Protein AF-A0A248UC21-F1 (afdb_monomer_lite)

Structure (mmCIF, N/CA/C/O backbone):
data_AF-A0A248UC21-F1
#
_entry.id   AF-A0A248UC21-F1
#
loop_
_atom_site.group_PDB
_atom_site.id
_atom_site.type_symbol
_atom_site.label_atom_id
_atom_site.label_alt_id
_atom_site.label_comp_id
_atom_site.label_asym_id
_atom_site.label_entity_id
_atom_site.label_seq_id
_atom_site.pdbx_PDB_ins_code
_atom_site.Cartn_x
_atom_site.Cartn_y
_atom_site.Cartn_z
_atom_site.occupancy
_atom_site.B_iso_or_equiv
_atom_site.auth_seq_id
_atom_site.auth_comp_id
_atom_site.auth_asym_id
_atom_site.auth_atom_id
_atom_site.pdbx_PDB_model_num
ATOM 1 N N . MET A 1 1 ? -6.965 20.487 5.116 1.00 50.00 1 MET A N 1
ATOM 2 C CA . MET A 1 1 ? -7.242 19.247 4.362 1.00 50.00 1 MET A CA 1
ATOM 3 C C . MET A 1 1 ? -7.726 18.207 5.365 1.00 50.00 1 MET A C 1
ATOM 5 O O . MET A 1 1 ? -6.893 17.586 6.012 1.00 50.00 1 MET A O 1
ATOM 9 N N . GLN A 1 2 ? -9.035 18.078 5.600 1.00 64.75 2 GLN A N 1
ATOM 10 C CA . GLN A 1 2 ? -9.544 16.937 6.368 1.00 64.75 2 GLN A CA 1
ATOM 11 C C . GLN A 1 2 ? -9.463 15.689 5.479 1.00 64.75 2 GLN A C 1
ATOM 13 O O . GLN A 1 2 ? -10.034 15.670 4.391 1.00 64.75 2 GLN A O 1
ATOM 18 N N . GLY A 1 3 ? -8.710 14.678 5.910 1.00 74.56 3 GLY A N 1
ATOM 19 C CA . GLY A 1 3 ? -8.665 13.384 5.233 1.00 74.56 3 GLY A CA 1
ATOM 20 C C . GLY A 1 3 ? -9.977 12.627 5.434 1.00 74.56 3 GLY A C 1
ATOM 21 O O . GLY A 1 3 ? -10.528 12.618 6.534 1.00 74.56 3 GLY A O 1
ATOM 22 N N . ILE A 1 4 ? -10.482 11.995 4.376 1.00 83.25 4 ILE A N 1
ATOM 23 C CA . ILE A 1 4 ? -11.621 11.077 4.466 1.00 83.25 4 ILE A CA 1
ATOM 24 C C . ILE A 1 4 ? -11.098 9.745 5.000 1.00 83.25 4 ILE A C 1
ATOM 26 O O . ILE A 1 4 ? -10.197 9.152 4.407 1.00 83.25 4 ILE A O 1
ATOM 30 N N . VAL A 1 5 ? -11.674 9.267 6.103 1.00 82.44 5 VAL A N 1
ATOM 31 C CA . VAL A 1 5 ? -11.396 7.922 6.615 1.00 82.44 5 VAL A CA 1
ATOM 32 C C . VAL A 1 5 ? -12.208 6.920 5.785 1.00 82.44 5 VAL A C 1
ATOM 34 O O . VAL A 1 5 ? -13.439 7.021 5.751 1.00 82.44 5 VAL A O 1
ATOM 37 N N . PRO A 1 6 ? -11.563 5.978 5.076 1.00 86.88 6 PRO A N 1
ATOM 38 C CA . PRO A 1 6 ? -12.275 4.975 4.294 1.00 86.88 6 PRO A CA 1
ATOM 39 C C . PRO A 1 6 ? -13.028 4.010 5.216 1.00 86.88 6 PRO A C 1
ATOM 41 O O . PRO A 1 6 ? -12.549 3.674 6.292 1.00 86.88 6 PRO A O 1
ATOM 44 N N . ARG A 1 7 ? -14.203 3.532 4.786 1.00 90.38 7 ARG A N 1
ATOM 45 C CA . ARG A 1 7 ? -14.979 2.530 5.547 1.00 90.38 7 ARG A CA 1
ATOM 46 C C . ARG A 1 7 ? -14.417 1.116 5.396 1.00 90.38 7 ARG A C 1
ATOM 48 O O . ARG A 1 7 ? -14.524 0.318 6.317 1.00 90.38 7 ARG A O 1
ATOM 55 N N . VAL A 1 8 ? -13.832 0.826 4.233 1.00 90.19 8 VAL A N 1
ATOM 56 C CA . VAL A 1 8 ? -13.246 -0.472 3.887 1.00 90.19 8 VAL A CA 1
ATOM 57 C C . VAL A 1 8 ? -11.943 -0.238 3.132 1.00 90.19 8 VAL A C 1
ATOM 59 O O . VAL A 1 8 ? -11.886 0.624 2.250 1.00 90.19 8 VAL A O 1
ATOM 62 N N . ILE A 1 9 ? -10.921 -1.028 3.441 1.00 90.25 9 ILE A N 1
ATOM 63 C CA . ILE A 1 9 ? -9.669 -1.104 2.690 1.00 90.25 9 ILE A CA 1
ATOM 64 C C . ILE A 1 9 ? -9.618 -2.442 1.955 1.00 90.25 9 ILE A C 1
ATOM 66 O O . ILE A 1 9 ? -9.878 -3.505 2.521 1.00 90.25 9 ILE A O 1
ATOM 70 N N . VAL A 1 10 ? -9.278 -2.380 0.669 1.00 90.31 10 VAL A N 1
ATOM 71 C CA . VAL A 1 10 ? -9.073 -3.562 -0.165 1.00 90.31 10 VAL A CA 1
ATOM 72 C C . VAL A 1 10 ? -7.581 -3.795 -0.342 1.00 90.31 10 VAL A C 1
ATOM 74 O O . VAL A 1 10 ? -6.881 -2.936 -0.875 1.00 90.31 10 VAL A O 1
ATOM 77 N N . THR A 1 11 ? -7.113 -4.972 0.056 1.00 89.19 11 THR A N 1
ATOM 78 C CA . THR A 1 11 ? -5.721 -5.400 -0.120 1.00 89.19 11 THR A CA 1
ATOM 79 C C . THR A 1 11 ? -5.644 -6.770 -0.776 1.00 89.19 11 THR A C 1
ATOM 81 O O . THR A 1 11 ? -6.648 -7.469 -0.948 1.00 89.19 11 THR A O 1
ATOM 84 N N . ASP A 1 12 ? -4.437 -7.157 -1.186 1.00 85.94 12 ASP A N 1
ATOM 85 C CA . ASP A 1 12 ? -4.188 -8.519 -1.640 1.00 85.94 12 ASP A CA 1
ATOM 86 C C . ASP A 1 12 ? -4.331 -9.536 -0.481 1.00 85.94 12 ASP A C 1
ATOM 88 O O . ASP A 1 12 ? -4.704 -9.216 0.654 1.00 85.94 12 ASP A O 1
ATOM 92 N N . LYS A 1 13 ? -4.063 -10.811 -0.760 1.00 85.06 13 LYS A N 1
ATOM 93 C CA . LYS A 1 13 ? -4.201 -11.898 0.224 1.00 85.06 13 LYS A CA 1
ATOM 94 C C . LYS A 1 13 ? -2.932 -12.149 1.044 1.00 85.06 13 LYS A C 1
ATOM 96 O O . LYS A 1 13 ? -2.833 -13.195 1.690 1.00 85.06 13 LYS A O 1
ATOM 101 N N . LEU A 1 14 ? -1.958 -11.238 1.032 1.00 86.94 14 LEU A N 1
ATOM 102 C CA . LEU A 1 14 ? -0.730 -11.415 1.796 1.00 86.94 14 LEU A CA 1
ATOM 103 C C . LEU A 1 14 ? -0.997 -11.281 3.297 1.00 86.94 14 LEU A C 1
ATOM 105 O O . LEU A 1 14 ? -1.635 -10.341 3.778 1.00 86.94 14 LEU A O 1
ATOM 109 N N . ARG A 1 15 ? -0.455 -12.241 4.053 1.00 84.62 15 ARG A N 1
ATOM 110 C CA . ARG A 1 15 ? -0.604 -12.323 5.513 1.00 84.62 15 ARG A CA 1
ATOM 111 C C . ARG A 1 15 ? 0.047 -11.135 6.236 1.00 84.62 15 ARG A C 1
ATOM 113 O O . ARG A 1 15 ? -0.417 -10.763 7.308 1.00 84.62 15 ARG A O 1
ATOM 120 N N . SER A 1 16 ? 1.078 -10.531 5.641 1.00 85.44 16 SER A N 1
ATOM 121 C CA . SER A 1 16 ? 1.780 -9.353 6.169 1.00 85.44 16 SER A CA 1
ATOM 122 C C . SER A 1 16 ? 0.856 -8.147 6.340 1.00 85.44 16 SER A C 1
ATOM 124 O O . SER A 1 16 ? 0.928 -7.459 7.355 1.00 85.44 16 SER A O 1
ATOM 126 N N . TYR A 1 17 ? -0.065 -7.922 5.402 1.00 85.12 17 TYR A N 1
ATOM 127 C CA . TYR A 1 17 ? -0.976 -6.783 5.479 1.00 85.12 17 TYR A CA 1
ATOM 128 C C . TYR A 1 17 ? -1.992 -6.908 6.610 1.00 85.12 17 TYR A C 1
ATOM 130 O O . TYR A 1 17 ? -2.355 -5.898 7.194 1.00 85.12 17 TYR A O 1
ATOM 138 N N . GLY A 1 18 ? -2.407 -8.124 6.980 1.00 83.50 18 GLY A N 1
ATOM 139 C CA . GLY A 1 18 ? -3.343 -8.303 8.094 1.00 83.50 18 GLY A CA 1
ATOM 140 C C . GLY A 1 18 ? -2.743 -7.909 9.447 1.00 83.50 18 GLY A C 1
ATOM 141 O O . GLY A 1 18 ? -3.476 -7.529 10.354 1.00 83.50 18 GLY A O 1
ATOM 142 N N . VAL A 1 19 ? -1.415 -7.990 9.584 1.00 87.19 19 VAL A N 1
ATOM 143 C CA . VAL A 1 19 ? -0.693 -7.516 10.774 1.00 87.19 19 VAL A CA 1
ATOM 144 C C . VAL A 1 19 ? -0.551 -5.998 10.724 1.00 87.19 19 VAL A C 1
ATOM 146 O O . VAL A 1 19 ? -0.959 -5.324 11.663 1.00 87.19 19 VAL A O 1
ATOM 149 N N . ALA A 1 20 ? -0.055 -5.466 9.604 1.00 85.56 20 ALA A N 1
ATOM 150 C CA . ALA A 1 20 ? 0.171 -4.032 9.439 1.00 85.56 20 ALA A CA 1
ATOM 151 C C . ALA A 1 20 ? -1.124 -3.205 9.553 1.00 85.56 20 ALA A C 1
ATOM 153 O O . ALA A 1 20 ? -1.137 -2.152 10.179 1.00 85.56 20 ALA A O 1
ATOM 154 N N . GLU A 1 21 ? -2.240 -3.680 9.000 1.00 86.12 21 GLU A N 1
ATOM 155 C CA . GLU A 1 21 ? -3.523 -2.966 9.069 1.00 86.12 21 GLU A CA 1
ATOM 156 C C . GLU A 1 21 ? -4.069 -2.873 10.497 1.00 86.12 21 GLU A C 1
ATOM 158 O O . GLU A 1 2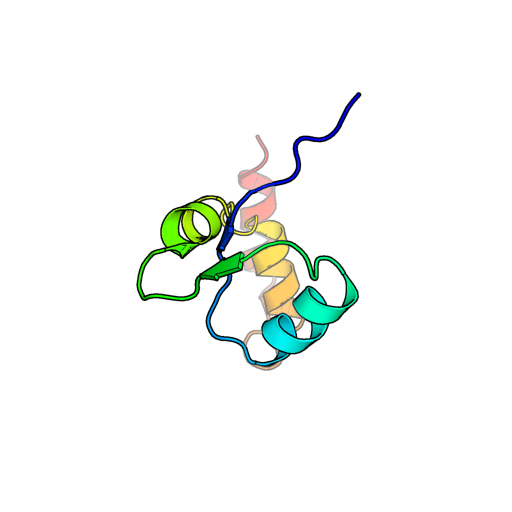1 ? -4.620 -1.841 10.864 1.00 86.12 21 GLU A O 1
ATOM 163 N N . ARG A 1 22 ? -3.877 -3.905 11.329 1.00 86.12 22 ARG A N 1
ATOM 164 C CA . ARG A 1 22 ? -4.297 -3.871 12.742 1.00 86.12 22 ARG A CA 1
ATOM 165 C C . ARG A 1 22 ? -3.507 -2.859 13.567 1.00 86.12 22 ARG A C 1
ATOM 167 O O . ARG A 1 22 ? -4.019 -2.377 14.569 1.00 86.12 22 ARG A O 1
ATOM 174 N N . GLU A 1 23 ? -2.278 -2.567 13.162 1.00 87.81 23 GLU A N 1
ATOM 175 C CA . GLU A 1 23 ? -1.417 -1.587 13.821 1.00 87.81 23 GLU A CA 1
ATOM 176 C C . GLU A 1 23 ? -1.703 -0.163 13.324 1.00 87.81 23 GLU A C 1
ATOM 178 O O . GLU A 1 23 ? -1.814 0.762 14.124 1.00 87.81 23 GLU A O 1
ATOM 183 N N . ILE A 1 24 ? -1.863 0.010 12.009 1.00 86.19 24 ILE A N 1
ATOM 184 C CA . ILE A 1 24 ? -1.928 1.333 11.373 1.00 86.19 24 ILE A CA 1
ATOM 185 C C . ILE A 1 24 ? -3.371 1.857 11.283 1.00 86.19 24 ILE A C 1
ATOM 187 O O . ILE A 1 24 ? -3.600 3.053 11.460 1.00 86.19 24 ILE A O 1
ATOM 191 N N . ILE A 1 25 ? -4.353 0.995 10.981 1.00 87.25 25 ILE A N 1
ATOM 192 C CA . ILE A 1 25 ? -5.747 1.396 10.707 1.00 87.25 25 ILE A CA 1
ATOM 193 C C . ILE A 1 25 ? -6.750 0.383 11.309 1.00 87.25 25 ILE A C 1
ATOM 195 O O . ILE A 1 25 ? -7.520 -0.250 10.584 1.00 87.25 25 ILE A O 1
ATOM 199 N N . PRO A 1 26 ? -6.793 0.231 12.647 1.00 86.25 26 PRO A N 1
ATOM 200 C CA . PRO A 1 26 ? -7.589 -0.807 13.312 1.00 86.25 26 PRO A CA 1
ATOM 201 C C . PRO A 1 26 ? -9.110 -0.626 13.188 1.00 86.25 26 PRO A C 1
ATOM 203 O O . PRO A 1 26 ? -9.858 -1.575 13.407 1.00 86.25 26 PRO A O 1
ATOM 206 N N . SER A 1 27 ? -9.581 0.584 12.875 1.00 88.38 27 SER A N 1
ATOM 207 C CA . SER A 1 27 ? -11.008 0.926 12.813 1.00 88.38 27 SER A CA 1
ATOM 208 C C . SER A 1 27 ? -11.660 0.670 11.453 1.00 88.38 27 SER A C 1
ATOM 210 O O . SER A 1 27 ? -12.862 0.894 11.310 1.00 88.38 27 SER A O 1
ATOM 212 N N . VAL A 1 28 ? -10.891 0.236 10.4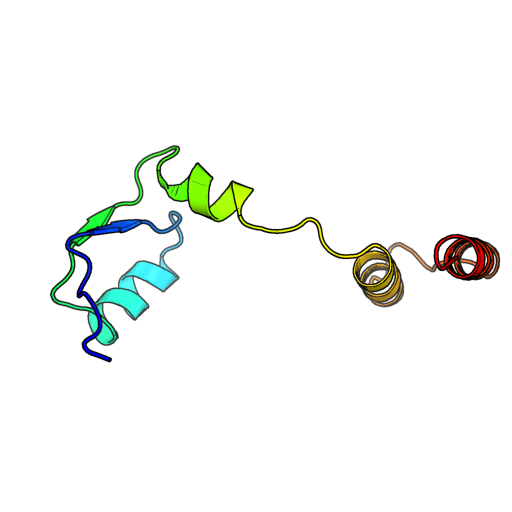52 1.00 88.56 28 VAL A N 1
ATOM 213 C CA . VAL A 1 28 ? -11.363 0.088 9.073 1.00 88.56 28 VAL A CA 1
ATOM 214 C C . VAL A 1 28 ? -11.435 -1.385 8.701 1.00 88.56 28 VAL A C 1
ATOM 216 O O . VAL A 1 28 ? -10.494 -2.145 8.922 1.00 88.56 28 VAL A O 1
ATOM 219 N N . GLU A 1 29 ? -12.562 -1.799 8.122 1.00 89.19 29 GLU A N 1
ATOM 220 C CA . GLU A 1 29 ? -12.739 -3.184 7.693 1.00 89.19 29 GLU A CA 1
ATOM 221 C C . GLU A 1 29 ? -11.808 -3.523 6.522 1.00 89.19 29 GLU A C 1
ATOM 223 O O . GLU A 1 29 ? -11.629 -2.733 5.592 1.00 89.19 29 GLU A O 1
ATOM 228 N N . ARG A 1 30 ? -11.243 -4.734 6.532 1.00 87.94 30 ARG A N 1
ATOM 229 C CA . ARG A 1 30 ? -10.416 -5.258 5.438 1.00 87.94 30 ARG A CA 1
ATOM 230 C C . ARG A 1 30 ? -11.223 -6.200 4.554 1.00 87.94 30 ARG A C 1
ATOM 232 O O . ARG A 1 30 ? -11.840 -7.140 5.051 1.00 87.94 30 ARG A O 1
ATOM 239 N N . SER A 1 31 ? -11.097 -6.039 3.237 1.00 87.06 31 SER A N 1
ATOM 240 C CA . SER A 1 31 ? -11.614 -6.988 2.249 1.00 87.06 31 SER A CA 1
ATOM 241 C C . SER A 1 31 ? -10.521 -7.496 1.303 1.00 87.06 31 SER A C 1
ATOM 243 O O . SER A 1 31 ? -9.749 -6.719 0.748 1.00 87.06 31 SER A O 1
ATOM 245 N N . SER A 1 32 ? -10.451 -8.815 1.109 1.00 86.94 32 SER A N 1
ATOM 246 C CA . SER A 1 32 ? -9.444 -9.475 0.255 1.00 86.94 32 SER A CA 1
ATOM 247 C C . SER A 1 32 ? -10.046 -10.542 -0.666 1.00 86.94 32 SER A C 1
ATOM 249 O O . SER A 1 32 ? -9.356 -11.458 -1.134 1.00 86.94 32 SER A O 1
ATOM 251 N N . HIS A 1 33 ? -11.353 -10.461 -0.937 1.00 86.00 33 HIS A N 1
ATOM 252 C CA . HIS A 1 33 ? -11.999 -11.366 -1.886 1.00 86.00 33 HIS A CA 1
ATOM 253 C C . HIS A 1 33 ? -11.370 -11.249 -3.280 1.00 86.00 33 HIS A C 1
ATOM 255 O O . HIS A 1 33 ? -10.750 -10.248 -3.644 1.00 86.00 33 HIS A O 1
ATOM 261 N N . LYS A 1 34 ? -11.513 -12.323 -4.065 1.00 82.12 34 LYS A N 1
ATOM 262 C CA . LYS A 1 34 ? -10.997 -12.373 -5.436 1.00 82.12 34 LYS A CA 1
ATOM 263 C C . LYS A 1 34 ? -11.526 -11.160 -6.222 1.00 82.12 34 LYS A C 1
ATOM 265 O O . LYS A 1 34 ? -12.671 -10.773 -6.020 1.00 82.12 34 LYS A O 1
ATOM 270 N N . SER A 1 35 ? -10.669 -10.586 -7.070 1.00 83.94 35 SER A N 1
ATOM 271 C CA . SER A 1 35 ? -10.947 -9.459 -7.980 1.00 83.94 35 SER A CA 1
ATOM 272 C C . SER A 1 35 ? -11.340 -8.113 -7.355 1.00 83.94 35 SER A C 1
ATOM 274 O O . SER A 1 35 ? -11.750 -7.215 -8.084 1.00 83.94 35 SER A O 1
ATOM 276 N N . LEU A 1 36 ? -11.206 -7.914 -6.039 1.00 89.06 36 LEU A N 1
ATOM 277 C CA . LEU A 1 36 ? -11.487 -6.600 -5.440 1.00 89.06 36 LEU A CA 1
ATOM 278 C C . LEU A 1 36 ? -10.347 -5.593 -5.643 1.00 89.06 36 LEU A C 1
ATOM 280 O O . LEU A 1 36 ? -10.584 -4.390 -5.731 1.00 89.06 36 LEU A O 1
ATOM 284 N N . ASN A 1 37 ? -9.108 -6.070 -5.745 1.00 89.50 37 ASN A N 1
ATOM 285 C CA . ASN A 1 37 ? -7.920 -5.233 -5.895 1.00 89.50 37 ASN A CA 1
ATOM 286 C C . ASN A 1 37 ? -7.617 -4.857 -7.357 1.00 89.50 37 ASN A C 1
ATOM 288 O O . ASN A 1 37 ? -6.662 -4.127 -7.596 1.00 89.50 37 ASN A O 1
ATOM 292 N N . THR A 1 38 ? -8.431 -5.277 -8.332 1.00 88.75 38 THR A N 1
ATOM 293 C CA . 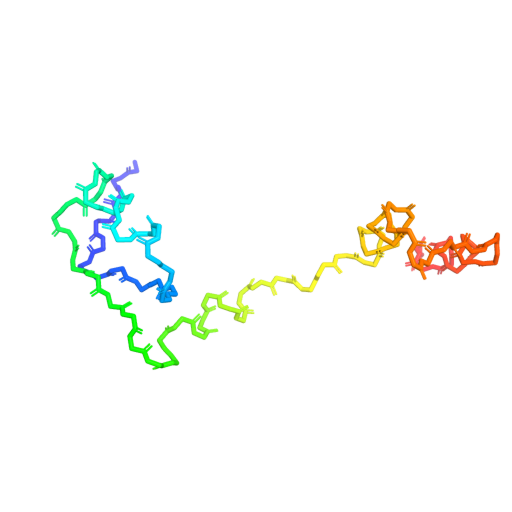THR A 1 38 ? -8.182 -5.051 -9.768 1.00 88.75 38 THR A CA 1
ATOM 294 C C . THR A 1 38 ? -8.035 -3.572 -10.125 1.00 88.75 38 THR A C 1
ATOM 296 O O . THR A 1 38 ? -7.244 -3.221 -10.993 1.00 88.75 38 THR A O 1
ATOM 299 N N . ARG A 1 39 ? -8.740 -2.669 -9.431 1.00 88.75 39 ARG A N 1
ATOM 300 C CA . ARG A 1 39 ? -8.543 -1.222 -9.614 1.00 88.75 39 ARG A CA 1
ATOM 301 C C . ARG A 1 39 ? -7.143 -0.778 -9.192 1.00 88.75 39 ARG A C 1
ATOM 303 O O . ARG A 1 39 ? -6.532 0.013 -9.899 1.00 88.75 39 ARG A O 1
ATOM 310 N N . ALA A 1 40 ? -6.654 -1.277 -8.058 1.00 88.25 40 ALA A N 1
ATOM 311 C CA . ALA A 1 40 ? -5.301 -0.996 -7.598 1.00 88.25 40 ALA A CA 1
ATOM 312 C C . ALA A 1 40 ? -4.282 -1.629 -8.554 1.00 88.25 40 ALA A C 1
ATOM 314 O O . ALA A 1 40 ? -3.384 -0.940 -9.017 1.00 88.25 40 ALA A O 1
ATOM 315 N N . GLU A 1 41 ? -4.474 -2.889 -8.949 1.00 86.94 41 GLU A N 1
ATOM 316 C CA . GLU A 1 41 ? -3.634 -3.586 -9.933 1.00 86.94 41 GLU A CA 1
ATOM 317 C C . GLU A 1 41 ? -3.538 -2.814 -11.257 1.00 86.94 41 GLU A C 1
ATOM 319 O O . GLU A 1 41 ? -2.437 -2.483 -11.682 1.00 86.94 41 GLU A O 1
ATOM 324 N N . ASN A 1 42 ? -4.666 -2.420 -11.845 1.00 89.50 42 ASN A N 1
ATOM 325 C CA . ASN A 1 42 ? -4.704 -1.670 -13.104 1.00 89.50 42 ASN A CA 1
ATOM 326 C C . ASN A 1 42 ? -4.194 -0.230 -12.977 1.00 89.50 42 ASN A C 1
ATOM 328 O O . ASN A 1 42 ? -3.878 0.395 -13.986 1.00 89.50 42 ASN A O 1
ATOM 332 N N . SER A 1 43 ? -4.132 0.315 -11.760 1.00 88.06 43 SER A N 1
ATOM 333 C CA . SER A 1 43 ? -3.552 1.637 -11.525 1.00 88.06 43 SER A CA 1
ATOM 334 C C . SER A 1 43 ? -2.027 1.629 -11.554 1.00 88.06 43 SER A C 1
ATOM 336 O O . SER A 1 43 ? -1.433 2.702 -11.637 1.00 88.06 43 SER A O 1
ATOM 338 N N . HIS A 1 44 ? -1.391 0.450 -11.513 1.00 82.50 44 HIS A N 1
ATOM 339 C CA . HIS A 1 44 ? 0.054 0.354 -11.653 1.00 82.50 44 HIS A CA 1
ATOM 340 C C . HIS A 1 44 ? 0.430 0.733 -13.082 1.00 82.50 44 HIS A C 1
ATOM 342 O O . HIS A 1 44 ? 0.095 0.001 -14.021 1.00 82.50 44 HIS A O 1
ATOM 348 N N . PRO A 1 45 ? 1.140 1.856 -13.278 1.00 84.62 45 PRO A N 1
ATOM 349 C CA . PRO A 1 45 ? 1.686 2.136 -14.583 1.00 84.62 45 PRO A CA 1
ATOM 350 C C . PRO A 1 45 ? 2.671 1.015 -14.933 1.00 84.62 45 PRO A C 1
ATOM 352 O O . PRO A 1 45 ? 3.398 0.526 -14.058 1.00 84.62 45 PRO A O 1
ATOM 355 N N . PRO A 1 46 ? 2.725 0.588 -16.202 1.00 80.50 46 PRO A N 1
ATOM 356 C CA . PRO A 1 46 ? 3.782 -0.303 -16.634 1.00 80.50 46 PRO A CA 1
ATOM 357 C C . PRO A 1 46 ? 5.131 0.334 -16.293 1.00 80.50 46 PRO A C 1
ATOM 359 O O . PRO A 1 46 ? 5.356 1.512 -16.575 1.00 80.50 46 PRO A O 1
ATOM 362 N N . LEU A 1 47 ? 6.024 -0.457 -15.689 1.00 80.25 47 LEU A N 1
ATOM 363 C CA . LEU A 1 47 ? 7.373 -0.005 -15.357 1.00 80.25 47 LEU A CA 1
ATOM 364 C C . LEU A 1 47 ? 8.021 0.629 -16.599 1.00 80.25 47 LEU A C 1
ATOM 366 O O . LEU A 1 47 ? 8.030 -0.019 -17.660 1.00 80.25 47 LEU A O 1
ATOM 370 N N . PRO A 1 48 ? 8.575 1.850 -16.488 1.00 83.50 48 PRO A N 1
ATOM 371 C CA . PRO A 1 48 ? 9.258 2.504 -17.590 1.00 83.50 48 PRO A CA 1
ATOM 372 C C . PRO A 1 48 ? 10.296 1.581 -18.235 1.00 83.50 48 PRO A C 1
ATOM 374 O O . PRO A 1 48 ? 10.986 0.811 -17.558 1.00 83.50 48 PRO A O 1
ATOM 377 N N . ARG A 1 49 ? 10.446 1.665 -19.564 1.00 77.31 49 ARG A N 1
ATOM 378 C CA . ARG A 1 49 ? 11.394 0.827 -20.324 1.00 77.31 49 ARG A CA 1
ATOM 379 C C . ARG A 1 49 ? 12.810 0.906 -19.742 1.00 77.31 49 ARG A C 1
ATOM 381 O O . ARG A 1 49 ? 13.461 -0.126 -19.607 1.00 77.31 49 ARG A O 1
ATOM 388 N N . THR A 1 50 ? 13.250 2.095 -19.338 1.00 75.44 50 THR A N 1
ATOM 389 C CA . THR A 1 50 ? 14.560 2.324 -18.712 1.00 75.44 50 THR A CA 1
ATOM 390 C C . THR A 1 50 ? 14.716 1.562 -17.398 1.00 75.44 50 THR A C 1
ATOM 392 O O . THR A 1 50 ? 15.730 0.905 -17.189 1.00 75.44 50 THR A O 1
ATOM 395 N N . GLU A 1 51 ? 13.701 1.574 -16.536 1.00 78.56 51 GLU A N 1
ATOM 396 C CA . GLU A 1 51 ? 13.728 0.855 -15.259 1.00 78.56 51 GLU A CA 1
ATOM 397 C C . GLU A 1 51 ? 13.764 -0.663 -15.475 1.00 78.56 51 GLU A C 1
ATOM 399 O O . GLU A 1 51 ? 14.547 -1.367 -14.840 1.00 78.56 51 GLU A O 1
ATOM 404 N N . ARG A 1 52 ? 13.012 -1.172 -16.462 1.00 78.81 52 ARG A N 1
ATOM 405 C CA . ARG A 1 52 ? 13.063 -2.589 -16.867 1.00 78.81 52 ARG A CA 1
ATOM 406 C C . ARG A 1 52 ? 14.443 -3.006 -17.381 1.00 78.81 52 ARG A C 1
ATOM 408 O O . ARG A 1 52 ? 14.883 -4.117 -17.092 1.00 78.81 52 ARG A O 1
ATOM 415 N N . ILE A 1 53 ? 15.108 -2.147 -18.152 1.00 78.19 53 ILE A N 1
ATOM 416 C CA . ILE A 1 53 ? 16.468 -2.362 -18.676 1.00 78.19 53 ILE A CA 1
ATOM 417 C C . ILE A 1 53 ? 17.483 -2.375 -17.522 1.00 78.19 53 ILE A C 1
ATOM 419 O O . ILE A 1 53 ? 18.252 -3.324 -17.377 1.00 78.19 53 ILE A O 1
ATOM 423 N N . LEU A 1 54 ? 17.426 -1.388 -16.627 1.00 80.38 54 LEU A N 1
ATOM 424 C CA . LEU A 1 54 ? 18.295 -1.323 -15.446 1.00 80.38 54 LEU A CA 1
ATOM 425 C C . LEU A 1 54 ? 18.069 -2.499 -14.483 1.00 80.38 54 LEU A C 1
ATOM 427 O O . LEU A 1 54 ? 19.022 -3.015 -13.901 1.00 80.38 54 LEU A O 1
ATOM 431 N N . HIS A 1 55 ? 16.831 -2.972 -14.337 1.00 70.81 55 HIS A N 1
ATOM 432 C CA . HIS A 1 55 ? 16.515 -4.160 -13.545 1.00 70.81 55 HIS A CA 1
ATOM 433 C C . HIS A 1 55 ? 17.079 -5.444 -14.178 1.00 70.81 55 HIS A C 1
ATOM 435 O O . HIS A 1 55 ? 17.561 -6.325 -13.467 1.00 70.81 55 HIS A O 1
ATOM 441 N N . ARG A 1 56 ? 17.082 -5.550 -15.516 1.00 68.06 56 ARG A N 1
ATOM 442 C CA . ARG A 1 56 ? 17.713 -6.672 -16.237 1.00 68.06 56 ARG A CA 1
ATOM 443 C C . ARG A 1 56 ? 19.225 -6.696 -16.042 1.00 68.06 56 ARG A C 1
ATOM 445 O O . ARG A 1 56 ? 19.750 -7.767 -15.764 1.00 68.06 56 ARG A O 1
ATOM 452 N N . PHE A 1 57 ? 19.880 -5.533 -16.069 1.00 63.84 57 PHE A N 1
ATOM 453 C CA . PHE A 1 57 ? 21.316 -5.395 -15.785 1.00 63.84 57 PHE A CA 1
ATOM 454 C C . PHE A 1 57 ? 21.713 -5.940 -14.401 1.00 63.84 57 PHE A C 1
ATOM 456 O O . PHE A 1 57 ? 22.826 -6.424 -14.222 1.00 63.84 57 PHE A O 1
ATOM 463 N N . LYS A 1 58 ? 20.793 -5.907 -13.428 1.00 62.19 58 LYS A N 1
ATOM 464 C CA . LYS A 1 58 ? 21.006 -6.435 -12.071 1.00 62.19 58 LYS A CA 1
ATOM 465 C C . LYS A 1 58 ? 20.655 -7.920 -11.908 1.00 62.19 58 LYS A C 1
ATOM 467 O O . LYS A 1 58 ? 20.897 -8.473 -10.839 1.00 62.19 58 LYS A O 1
ATOM 472 N N . SER A 1 59 ? 20.088 -8.580 -12.923 1.00 64.31 59 SER A N 1
ATOM 473 C CA . SER A 1 59 ? 19.741 -10.005 -12.851 1.00 64.31 59 SER A CA 1
ATOM 474 C C . SER A 1 59 ? 20.834 -10.876 -13.477 1.00 64.31 59 SER A C 1
ATOM 476 O O . SER A 1 59 ? 21.270 -10.636 -14.601 1.00 64.31 59 SER A O 1
ATOM 478 N N . THR A 1 60 ? 21.223 -11.955 -12.799 1.00 60.72 60 THR A N 1
ATOM 479 C CA . THR A 1 60 ? 22.281 -12.882 -13.246 1.00 60.72 60 THR A CA 1
ATOM 480 C C . THR A 1 60 ? 21.930 -13.648 -14.532 1.00 60.72 60 THR A C 1
ATOM 482 O O . THR A 1 60 ? 22.804 -14.242 -15.151 1.00 60.72 60 THR A O 1
ATOM 485 N N . ARG A 1 61 ? 20.651 -13.660 -14.942 1.00 63.69 61 ARG A N 1
ATOM 486 C CA . ARG A 1 61 ? 20.142 -14.428 -16.095 1.00 63.69 61 ARG A CA 1
ATOM 487 C C . ARG A 1 61 ? 20.048 -13.641 -17.406 1.00 63.69 61 ARG A C 1
ATOM 489 O O . ARG A 1 61 ? 19.682 -14.243 -18.410 1.00 63.69 61 ARG A O 1
ATOM 496 N N . HIS A 1 62 ? 20.319 -12.336 -17.421 1.00 59.34 62 HIS A N 1
ATOM 497 C CA . HIS A 1 62 ? 20.283 -11.520 -18.642 1.00 59.34 62 HIS A CA 1
ATOM 498 C C . HIS A 1 62 ? 21.300 -10.374 -18.550 1.00 59.34 62 HIS A C 1
ATOM 500 O O . HIS A 1 62 ? 20.987 -9.292 -18.059 1.00 59.34 62 HIS A O 1
ATOM 506 N N . GLN A 1 63 ? 22.514 -10.596 -19.058 1.00 60.00 63 GLN A N 1
ATOM 507 C CA . GLN A 1 63 ? 23.431 -9.502 -19.381 1.00 60.00 63 GLN A CA 1
ATOM 508 C C . GLN A 1 63 ? 22.907 -8.790 -20.631 1.00 60.00 63 GLN A C 1
ATOM 510 O O . GLN A 1 63 ? 22.801 -9.397 -21.694 1.00 60.00 63 GLN A O 1
ATOM 515 N N . MET A 1 64 ? 22.541 -7.514 -20.498 1.00 58.06 64 MET A N 1
ATOM 516 C CA . MET A 1 64 ? 22.177 -6.689 -21.650 1.00 58.06 64 MET A CA 1
ATOM 517 C C . MET A 1 64 ? 23.429 -6.369 -22.461 1.00 58.06 64 MET A C 1
ATOM 519 O O . MET A 1 64 ? 24.484 -6.059 -21.905 1.00 58.06 64 MET A O 1
ATOM 523 N N . THR A 1 65 ? 23.313 -6.475 -23.776 1.00 61.22 65 THR A N 1
ATOM 524 C CA . THR A 1 65 ? 24.434 -6.291 -24.702 1.00 61.22 65 THR A CA 1
ATOM 525 C C . THR A 1 65 ? 24.516 -4.829 -25.143 1.00 61.22 65 THR A C 1
ATOM 527 O O . THR A 1 65 ? 23.565 -4.060 -25.003 1.00 61.22 65 THR A O 1
ATOM 530 N N . SER A 1 66 ? 25.656 -4.402 -25.687 1.00 59.06 66 SER A N 1
ATOM 531 C CA . SER A 1 66 ? 25.881 -3.005 -26.098 1.0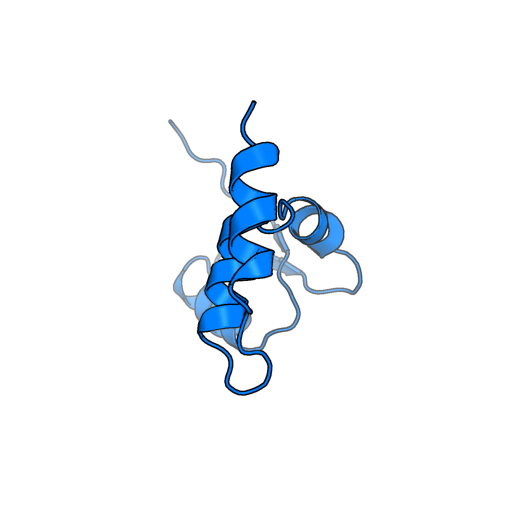0 59.06 66 SER A CA 1
ATOM 532 C C . SER A 1 66 ? 24.909 -2.496 -27.180 1.00 59.06 66 SER A C 1
ATOM 534 O O . SER A 1 66 ? 24.775 -1.285 -27.365 1.00 59.06 66 SER A O 1
ATOM 536 N N . SER A 1 67 ? 24.201 -3.382 -27.888 1.00 62.38 67 SER A N 1
ATOM 537 C CA . SER A 1 67 ? 23.116 -3.025 -28.813 1.00 62.38 67 SER A CA 1
ATOM 538 C C . SER A 1 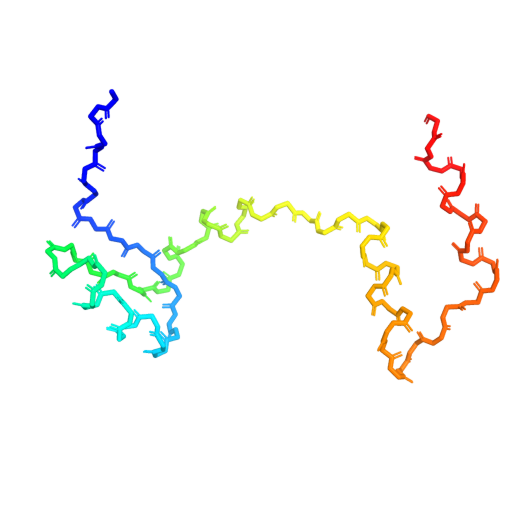67 ? 21.851 -2.544 -28.102 1.00 62.38 67 SER A C 1
ATOM 540 O O . SER A 1 67 ? 21.206 -1.629 -28.605 1.00 62.38 67 SER A O 1
ATOM 542 N N . ASP A 1 68 ? 21.545 -3.052 -26.906 1.00 61.66 68 ASP A N 1
ATOM 543 C CA . ASP A 1 68 ? 20.332 -2.685 -26.161 1.00 61.66 68 ASP A CA 1
ATOM 544 C C . ASP A 1 68 ? 20.343 -1.211 -25.700 1.00 61.66 68 ASP A C 1
ATOM 546 O O . ASP A 1 68 ? 19.295 -0.583 -25.537 1.00 61.66 68 ASP A O 1
ATOM 550 N N . PHE A 1 69 ? 21.537 -0.627 -25.530 1.00 57.75 69 PHE A N 1
ATOM 551 C CA . PHE A 1 69 ? 21.729 0.789 -25.192 1.00 57.75 69 PHE A CA 1
ATOM 552 C C . PHE A 1 69 ? 21.452 1.740 -26.367 1.00 57.75 69 PHE A C 1
ATOM 554 O O . PHE A 1 69 ? 21.097 2.900 -26.146 1.00 57.75 69 PHE A O 1
ATOM 561 N N . ARG A 1 70 ? 21.606 1.277 -27.616 1.00 61.06 70 ARG A N 1
ATOM 562 C CA . ARG A 1 70 ? 21.370 2.099 -28.817 1.00 61.06 70 ARG A CA 1
ATOM 563 C C . ARG A 1 70 ? 19.885 2.390 -29.019 1.00 61.06 70 ARG A C 1
ATOM 565 O O . ARG A 1 70 ? 19.541 3.515 -29.371 1.00 61.06 70 ARG A O 1
ATOM 572 N N . ASP A 1 71 ? 19.021 1.429 -28.709 1.00 56.88 71 ASP A N 1
ATOM 573 C CA . ASP A 1 71 ? 17.567 1.570 -28.850 1.00 56.88 71 ASP A CA 1
ATOM 574 C C . ASP A 1 71 ? 16.958 2.558 -27.848 1.00 56.88 71 ASP A C 1
ATOM 576 O O . ASP A 1 71 ? 15.937 3.176 -28.136 1.00 56.88 71 ASP A O 1
ATOM 580 N N . LEU A 1 72 ? 17.593 2.761 -26.687 1.00 56.31 72 LEU A N 1
ATOM 581 C CA . LEU A 1 72 ? 17.111 3.712 -25.681 1.00 56.31 72 LEU A CA 1
ATOM 582 C C . LEU A 1 72 ? 17.317 5.176 -26.106 1.00 56.31 72 LEU A C 1
ATOM 584 O O . LEU A 1 72 ? 16.516 6.036 -25.742 1.00 56.31 72 LEU A O 1
ATOM 588 N N . ARG A 1 73 ? 18.361 5.466 -26.899 1.00 57.22 73 ARG A N 1
ATOM 589 C CA . ARG A 1 73 ? 18.637 6.829 -27.390 1.00 57.22 73 ARG A CA 1
ATOM 590 C C . ARG A 1 73 ? 17.699 7.279 -28.509 1.00 57.22 73 ARG A C 1
ATOM 592 O O . ARG A 1 73 ? 17.570 8.477 -28.712 1.00 57.22 73 ARG A O 1
ATOM 599 N N . HIS A 1 74 ? 17.047 6.352 -29.210 1.00 55.31 74 HIS A N 1
ATO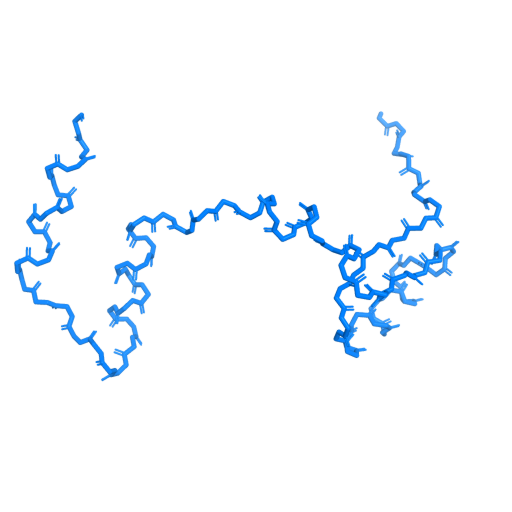M 600 C CA . HIS A 1 74 ? 16.120 6.686 -30.297 1.00 55.31 74 HIS A CA 1
ATOM 601 C C . HIS A 1 74 ? 14.661 6.831 -29.838 1.00 55.31 74 HIS A C 1
ATOM 603 O O . HIS A 1 74 ? 13.851 7.373 -30.576 1.00 55.31 74 HIS A O 1
ATOM 609 N N . SER A 1 75 ? 14.315 6.377 -28.627 1.00 49.94 75 SER A N 1
ATOM 610 C CA . SER A 1 75 ? 12.955 6.474 -28.067 1.00 49.94 75 SER A CA 1
ATOM 611 C C . SER A 1 75 ? 12.684 7.747 -27.249 1.00 49.94 75 SER A C 1
ATOM 613 O O . SER A 1 75 ? 11.612 7.876 -26.669 1.00 49.94 75 SER A O 1
ATOM 615 N N . ALA A 1 76 ? 13.663 8.648 -27.152 1.00 48.56 76 ALA A N 1
ATOM 616 C CA . ALA A 1 76 ? 13.557 9.937 -26.472 1.00 48.56 76 ALA A CA 1
ATOM 617 C C . ALA A 1 76 ? 13.749 11.076 -27.486 1.00 48.56 76 ALA A C 1
ATOM 619 O O . ALA A 1 76 ? 14.732 11.811 -27.421 1.00 48.56 76 ALA A O 1
ATOM 620 N N . ILE A 1 77 ? 12.833 11.154 -28.454 1.00 46.78 77 ILE A N 1
ATOM 621 C CA . ILE A 1 77 ? 12.547 12.315 -29.310 1.00 46.78 77 ILE A CA 1
ATOM 622 C C . ILE A 1 77 ? 11.029 12.374 -29.458 1.00 46.78 77 ILE A C 1
ATOM 624 O O . ILE A 1 77 ? 10.440 11.289 -29.674 1.00 46.78 77 ILE A O 1
#

pLDDT: mean 76.82, std 13.06, range [46.78, 90.38]

Organism: NCBI:txid271865

Secondary structure (DSSP, 8-state):
-PPPPPSEEE--S-HHHHHHHHHH-TTSEEE--TTSTHHHHHHSPPPPHHHHHHHHHTSTT-PPPTTHHHHHHHS--

Foldseek 3Di:
DDDDDDQEDEDAPDPVVVVVCCVPPVNHHYDHDPPPCVVVVVPDDPDDPVVVVVVQCVDPPHPDDPVVVVVVVVVPD

Sequence (77 aa):
MQGIVPRVIVTDKLRSYGVAEREIIPSVERSSHKSLNTRAENSHPPLPRTERILHRFKSTRHQMTSSDFRDLRHSAI

InterPro domains:
  IPR052183 Bacterial Insertion Sequence Transposase [PTHR35528] (2-64)

Radius of gyration: 19.7 Å; chains: 1; bounding box: 41×34×44 Å

=== Feature glossary ===
Legend for the data blocks above and below:

— What the protein is —

The amino-acid sequence is the protein's primary structure: the linear order of residues from the N-terminus to the C-terminus, written in one-letter code. Everything else here — the 3D coordinates, the secondary structure, the domain annotations — is ultimately a consequence of this string.

Functional annotations link the protein to curated databases. InterPro entries identify conserved domains and families by matching the sequence against member-database signatures (Pfam, PROSITE, CDD, …). Gene Ontology (GO) terms describe molecular function, biological process, and cellular component in a controlled vocabulary. CATH places the structure in a hierarchical fold classification (Class/Architecture/Topology/Homologous-superfamily). The organism is the source species.

— Where its atoms are —

Atomic coordinates in PDBx/mmCIF format — the same representation the Protein Data Bank distributes. Each line of the _atom_site loop places one backbone atom in Cartesian space (units: ångströms, origin: arbitrary).

The six renders are orthographic views along the three Cartesian axes in both directions. Representation (cartoon, sticks, or surface) and color scheme (sequence-rainbow or by-chain) vary across proteins so the training set covers all the common visualization conventions.

— Local backbone conformation —

Eight-state secondary structure (DSSP): H is the canonical α-helix, G the tighter 3₁₀-helix, I the wider π-helix; E/B are β-structure, T and S are turns and bends, and '-' is everything else. DSSP derives these from the pattern of main-chain N–H···O=C hydrogen bonds, not from the sequence.

Three-state secondary structure (P-SEA) collapses the eight DSSP classes into helix (a), strand (b), and coil (c). P-SEA assigns these from Cα geometry alone — distances and angles — without requiring backbone oxygens, so it works on any Cα trace.

φ (phi) and ψ (psi) are the two rotatable backbone dihedrals per residue: φ is the C(i-1)–N–Cα–C torsion, ψ is the N–Cα–C–N(i+1) torsion, both in degrees on (−180°, 180°]. α-helical residues cluster near (−60°, −45°); β-strand residues near (−120°, +130°). A Ramachandran plot is simply a scatter of (φ, ψ) for every residue.

— Global shape and packing —

The geometric summary reports three shape descriptors. Rg (radius of gyration) measures how spread out the Cα atoms are about their centre of mass; compact globular proteins have small Rg, elongated or unfolded ones large. Cα contacts (<8 Å, |i−j|>4) count long-range residue pairs in spatial proximity — high for tightly packed folds, near zero for rods or random coil. The bounding-box extents give the protein's footprint along x, y, z in Å.

SASA measures how much of the protein is reachable by solvent. It is computed by rolling a water-sized probe over the atomic surface and summing the exposed area (Å²). Per-residue SASA distinguishes core (buried, low SASA) from surface (exposed, high SASA) residues; total SASA is a whole-molecule size measure.

Plot images: a contact map (which residues are close in 3D, as an N×N binary image), a Ramachandran scatter (backbone torsion angles, revealing secondary-structure composition at a glance), and — for AlphaFold structures — a PAE heatmap (pairwise prediction confidence).

— Structural neighborhood —

A 3Di character summarizes, for each residue, the relative orientation of the Cα frame of its nearest spatial neighbor. Because it encodes fold topology rather than chemistry, 3Di alignments detect remote structural similarity that sequence alignment misses.

The Foldseek neighbor list gives the closest experimentally determined structures in the PDB, ranked by structural alignment. TM-score near 1 means near-identical fold; near 0.3 means only rough topology match. This is how one finds what a novel AlphaFold prediction most resembles in the solved-structure universe.

— Confidence and disorder —

For AlphaFold models, the B-factor field carries pLDDT — the model's own estimate of local accuracy on a 0–100 scale. Regions with pLDDT<50 should be treated as essentially unmodeled; they often correspond to intrinsically disordered segments.

Crystallographic B-factors measure how much each atom's electron density is smeared out, in Å². They rise in mobile loops and surface residues and fall in the buried interior. In AlphaFold models this column is repurposed to hold pLDDT instead.

Predicted Aligned Error (PAE) is an AlphaFold confidence matrix: entry (i, j) is the expected error in the position of residue j, in ångströms, when the prediction is superimposed on the true structure at residue i. Low PAE within a block of residues means that block is internally rigid and well-predicted; high PAE between two blocks means their relative placement is uncertain even if each block individually is confident.